Protein AF-A0AAJ1U3G2-F1 (afdb_monomer)

Mean predicted aligned error: 5.04 Å

Nearest PDB structures (foldseek):
  3rmp-assembly1_C  TM=8.572E-01  e=1.546E-02  Yersinia pestis
  3jtz-assembly1_A  TM=8.226E-01  e=3.541E-02  Yersinia pestis
  3ju0-assembly1_A  TM=8.301E-01  e=1.466E-01  Pectobacterium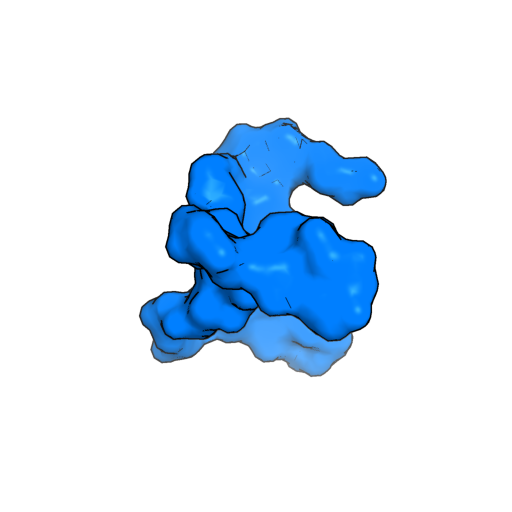 atrosepticum
  7zhw-assembly1_A  TM=3.387E-01  e=8.160E-01  Leishmania donovani
  7zhy-assembly1_B  TM=3.368E-01  e=1.034E+00  Leishmania donovani

Organism: NCBI:txid2964767

Radius of gyration: 13.25 Å; Cα contacts (8 Å, |Δi|>4): 110; chains: 1; bounding box: 28×24×35 Å

Structure (mmCIF, N/CA/C/O backbone):
data_AF-A0AAJ1U3G2-F1
#
_entry.id   AF-A0AAJ1U3G2-F1
#
loop_
_atom_site.group_PDB
_atom_site.id
_atom_site.type_symbol
_atom_site.label_atom_id
_atom_site.label_alt_id
_atom_site.label_comp_id
_atom_site.label_asym_id
_atom_site.label_entity_id
_atom_site.label_seq_id
_atom_site.pdbx_PDB_ins_code
_atom_site.Cartn_x
_atom_site.Cartn_y
_atom_site.Cartn_z
_atom_site.occupancy
_atom_site.B_iso_or_equiv
_atom_site.auth_seq_id
_atom_site.auth_comp_id
_atom_site.auth_asym_id
_atom_site.auth_atom_id
_atom_site.pdbx_PDB_model_num
ATOM 1 N N . MET A 1 1 ? 12.379 0.030 6.176 1.00 37.44 1 MET A N 1
ATOM 2 C CA . MET A 1 1 ? 12.654 1.047 5.144 1.00 37.44 1 MET A CA 1
ATOM 3 C C . MET A 1 1 ? 11.546 0.943 4.113 1.00 37.44 1 MET A C 1
ATOM 5 O O . MET A 1 1 ? 11.428 -0.102 3.497 1.00 37.44 1 MET A O 1
ATOM 9 N N . ALA A 1 2 ? 10.664 1.936 4.014 1.00 41.53 2 ALA A N 1
ATOM 10 C CA . ALA A 1 2 ? 9.760 2.044 2.874 1.00 41.53 2 ALA A CA 1
ATOM 11 C C . ALA A 1 2 ? 10.423 3.035 1.921 1.00 41.53 2 ALA A C 1
ATOM 13 O O . ALA A 1 2 ? 10.675 4.173 2.317 1.00 41.53 2 ALA A O 1
ATOM 14 N N . LEU A 1 3 ? 10.784 2.568 0.727 1.00 50.16 3 LEU A N 1
ATOM 15 C CA . LEU A 1 3 ? 11.320 3.404 -0.338 1.00 50.16 3 LEU A CA 1
ATOM 16 C C . LEU A 1 3 ? 10.224 4.410 -0.720 1.00 50.16 3 LEU A C 1
ATOM 18 O O . LEU A 1 3 ? 9.209 4.060 -1.315 1.00 50.16 3 LEU A O 1
ATOM 22 N N . SER A 1 4 ? 10.382 5.643 -0.245 1.00 54.25 4 SER A N 1
ATOM 23 C CA . SER A 1 4 ? 9.606 6.807 -0.665 1.00 54.25 4 SER A CA 1
ATOM 24 C C . SER A 1 4 ? 10.135 7.226 -2.033 1.00 54.25 4 SER A C 1
ATOM 26 O O . SER A 1 4 ? 11.327 7.471 -2.156 1.00 54.25 4 SER A O 1
ATOM 28 N N . GLY A 1 5 ? 9.364 7.350 -3.099 1.00 70.69 5 GLY A N 1
ATOM 29 C CA . GLY A 1 5 ? 7.938 7.177 -3.306 1.00 70.69 5 GLY A CA 1
ATOM 30 C C . GLY A 1 5 ? 7.708 7.540 -4.771 1.00 70.69 5 GLY A C 1
ATOM 31 O O . GLY A 1 5 ? 8.299 8.502 -5.258 1.00 70.69 5 GLY A O 1
ATOM 32 N N . LYS A 1 6 ? 6.876 6.751 -5.445 1.00 81.50 6 LYS A N 1
ATOM 33 C CA . LYS A 1 6 ? 6.622 6.748 -6.890 1.00 81.50 6 LYS A CA 1
ATOM 34 C C . LYS A 1 6 ? 7.576 5.856 -7.686 1.00 81.50 6 LYS A C 1
ATOM 36 O O . LYS A 1 6 ? 8.734 6.180 -7.942 1.00 81.50 6 LYS A O 1
ATOM 41 N N . LEU A 1 7 ? 7.035 4.727 -8.114 1.00 88.06 7 LEU A N 1
ATOM 42 C CA . LEU A 1 7 ? 7.641 3.809 -9.055 1.00 88.06 7 LEU A CA 1
ATOM 43 C C . LEU A 1 7 ? 7.638 4.442 -10.453 1.00 88.06 7 LEU A C 1
ATOM 45 O O . LEU A 1 7 ? 6.672 5.066 -10.900 1.00 88.06 7 LEU A O 1
ATOM 49 N N . THR A 1 8 ? 8.744 4.269 -11.169 1.00 88.38 8 THR A N 1
ATOM 50 C CA . THR A 1 8 ? 8.795 4.462 -12.623 1.00 88.38 8 THR A CA 1
ATOM 5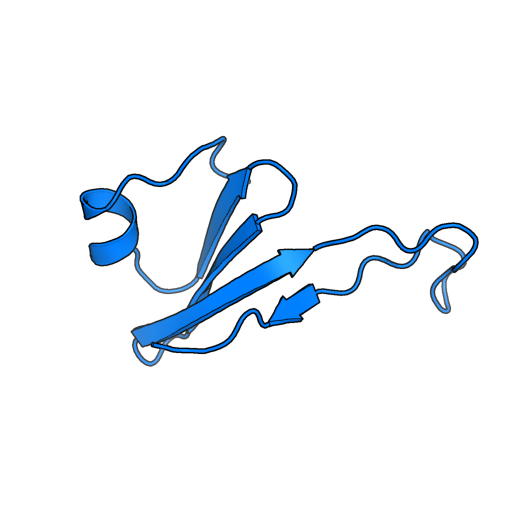1 C C . THR A 1 8 ? 8.626 3.108 -13.302 1.00 88.38 8 THR A C 1
ATOM 53 O O . THR A 1 8 ? 8.836 2.073 -12.671 1.00 88.38 8 THR A O 1
ATOM 56 N N . LYS A 1 9 ? 8.278 3.090 -14.595 1.00 85.56 9 LYS A N 1
ATOM 57 C CA . LYS A 1 9 ? 8.140 1.838 -15.357 1.00 85.56 9 LYS A CA 1
ATOM 58 C C . LYS A 1 9 ? 9.406 0.976 -15.258 1.00 85.56 9 LYS A C 1
ATOM 60 O O . LYS A 1 9 ? 9.324 -0.185 -14.883 1.00 85.56 9 LYS A O 1
ATOM 65 N N . THR A 1 10 ? 10.568 1.577 -15.505 1.00 87.69 10 THR A N 1
ATOM 66 C CA . THR A 1 10 ? 11.859 0.882 -15.444 1.00 87.69 10 THR A CA 1
ATOM 67 C C . THR A 1 10 ? 12.150 0.336 -14.052 1.00 87.69 10 THR A C 1
ATOM 69 O O . THR A 1 10 ? 12.640 -0.782 -13.928 1.00 87.69 10 THR A O 1
ATOM 72 N N . LEU A 1 11 ? 11.839 1.091 -12.992 1.00 85.38 11 LEU A N 1
ATOM 73 C CA . LEU A 1 11 ? 12.033 0.593 -11.633 1.00 85.38 11 LEU A CA 1
ATOM 74 C C . LEU A 1 11 ? 11.095 -0.589 -11.376 1.00 85.38 11 LEU A C 1
ATOM 76 O O . LEU A 1 11 ? 11.554 -1.663 -11.010 1.00 85.38 11 LEU A O 1
ATOM 80 N N . ALA A 1 12 ? 9.805 -0.420 -11.674 1.00 86.31 12 ALA A N 1
ATOM 81 C CA . ALA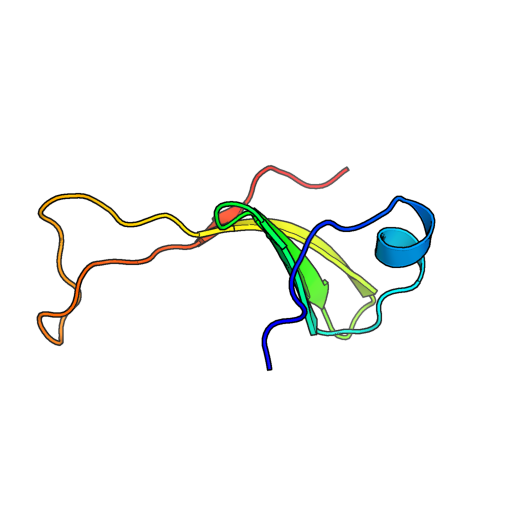 A 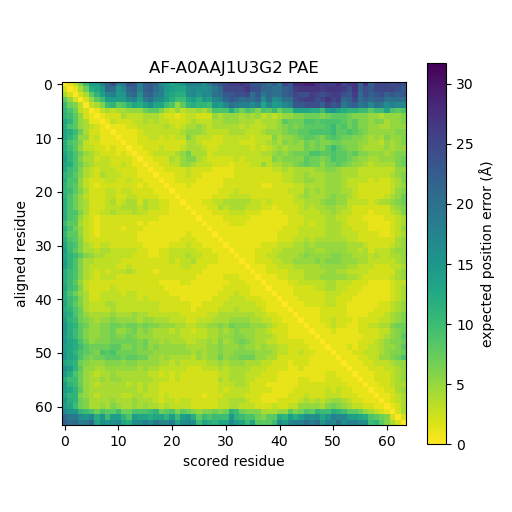1 12 ? 8.786 -1.449 -11.515 1.00 86.31 12 ALA A CA 1
ATOM 82 C C . ALA A 1 12 ? 9.103 -2.741 -12.277 1.00 86.31 12 ALA A C 1
ATOM 84 O O . ALA A 1 12 ? 8.709 -3.802 -11.814 1.00 86.31 12 ALA A O 1
ATOM 85 N N . GLU A 1 13 ? 9.815 -2.675 -13.404 1.00 87.38 13 GLU A N 1
ATOM 86 C CA . GLU A 1 13 ? 10.239 -3.844 -14.180 1.00 87.38 13 GLU A CA 1
ATOM 87 C C . GLU A 1 13 ? 11.427 -4.586 -13.550 1.00 87.38 13 GLU A C 1
ATOM 89 O O . GLU A 1 13 ? 11.450 -5.816 -13.589 1.00 87.38 13 GLU A O 1
ATOM 94 N N . ASN A 1 14 ? 12.346 -3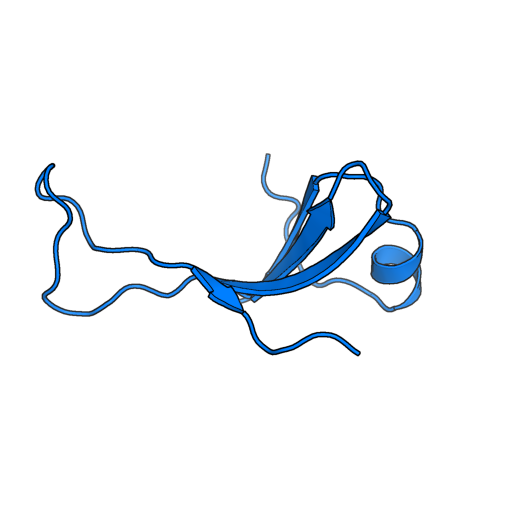.873 -12.894 1.00 89.25 14 ASN A N 1
ATOM 95 C CA . ASN A 1 14 ? 13.613 -4.417 -12.390 1.00 89.25 14 ASN A CA 1
ATOM 96 C C . ASN A 1 14 ? 13.628 -4.722 -10.880 1.00 89.25 14 ASN A C 1
ATOM 98 O O . ASN A 1 14 ? 14.654 -5.137 -10.344 1.00 89.25 14 ASN A O 1
ATOM 102 N N . LEU A 1 15 ? 12.509 -4.522 -10.177 1.00 89.50 15 LEU A N 1
ATOM 103 C CA . LEU A 1 15 ? 12.400 -4.854 -8.754 1.00 89.50 15 LEU A CA 1
ATOM 104 C C . LEU A 1 15 ? 12.511 -6.363 -8.501 1.00 89.50 15 LEU A C 1
ATOM 106 O O . LEU A 1 15 ? 11.816 -7.159 -9.138 1.00 89.50 15 LEU A O 1
ATOM 110 N N . GLY A 1 16 ? 13.343 -6.721 -7.520 1.00 92.06 16 GLY A N 1
ATOM 111 C CA . GLY A 1 16 ? 13.400 -8.060 -6.938 1.00 92.06 16 GLY A CA 1
ATOM 112 C C . GLY A 1 16 ? 12.229 -8.339 -5.990 1.00 92.06 16 GLY A C 1
ATOM 113 O O . GLY A 1 16 ? 11.323 -7.520 -5.841 1.00 92.06 16 GLY A O 1
ATOM 114 N N . ALA A 1 17 ? 12.253 -9.505 -5.339 1.00 95.12 17 ALA A N 1
ATOM 115 C CA . ALA A 1 17 ? 11.207 -9.902 -4.400 1.00 95.12 17 ALA A CA 1
ATOM 116 C C . ALA A 1 17 ? 11.076 -8.895 -3.245 1.00 95.12 17 ALA A C 1
ATOM 118 O O . ALA A 1 17 ? 12.068 -8.522 -2.615 1.00 95.12 17 ALA A O 1
ATOM 119 N N . GLY A 1 18 ? 9.849 -8.469 -2.950 1.00 93.69 18 GLY A N 1
ATOM 120 C CA . GLY A 1 18 ? 9.614 -7.413 -1.976 1.00 93.69 18 GLY A CA 1
ATOM 121 C C . GLY A 1 18 ? 8.297 -6.674 -2.155 1.00 93.69 18 GLY A C 1
ATOM 122 O O . GLY A 1 18 ? 7.390 -7.1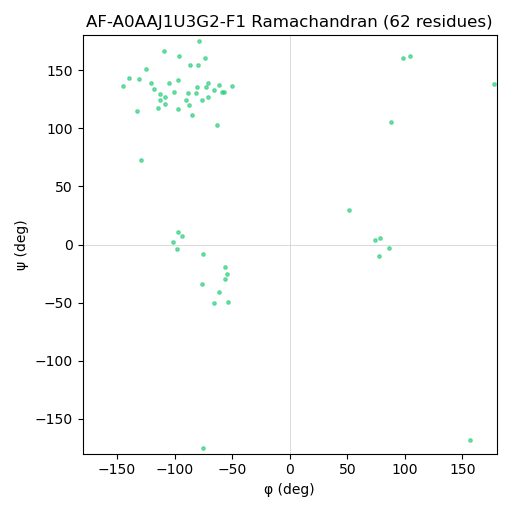04 -2.870 1.00 93.69 18 GLY A O 1
ATOM 123 N N . ARG A 1 19 ? 8.187 -5.557 -1.435 1.00 93.12 19 ARG A N 1
ATOM 124 C CA . ARG A 1 19 ? 7.048 -4.643 -1.487 1.00 93.12 19 ARG A CA 1
ATOM 125 C C . ARG A 1 19 ? 7.562 -3.220 -1.614 1.00 93.12 19 ARG A C 1
ATOM 127 O O . ARG A 1 19 ? 8.103 -2.675 -0.651 1.00 93.12 19 ARG A O 1
ATOM 134 N N . ASP A 1 20 ? 7.263 -2.605 -2.746 1.00 92.69 20 ASP A N 1
ATOM 135 C CA . ASP A 1 20 ? 7.745 -1.276 -3.098 1.00 92.69 20 ASP A CA 1
ATOM 136 C C . ASP A 1 20 ? 6.578 -0.307 -3.252 1.00 92.69 20 ASP A C 1
ATOM 138 O O . ASP A 1 20 ? 5.543 -0.634 -3.834 1.00 92.69 20 ASP A O 1
ATOM 142 N N . GLY A 1 21 ? 6.712 0.874 -2.649 1.00 93.06 21 GLY A N 1
ATOM 143 C CA . GLY A 1 21 ? 5.638 1.857 -2.560 1.00 93.06 21 GLY A CA 1
ATOM 144 C C . GLY A 1 21 ? 5.598 2.797 -3.759 1.00 93.06 21 GLY A C 1
ATOM 145 O O . GLY A 1 21 ? 6.590 3.443 -4.084 1.00 93.06 21 GLY A O 1
ATOM 146 N N . ASP A 1 22 ? 4.415 2.955 -4.345 1.00 91.56 22 ASP A N 1
ATOM 147 C CA . ASP A 1 22 ? 4.149 3.946 -5.397 1.00 91.56 22 ASP A CA 1
ATOM 148 C C . ASP A 1 22 ? 3.490 5.232 -4.849 1.00 91.56 22 ASP A C 1
ATOM 150 O O . ASP A 1 22 ? 3.310 6.218 -5.555 1.00 91.56 22 ASP A O 1
ATOM 154 N N . GLY A 1 23 ? 3.177 5.253 -3.549 1.00 91.38 23 GLY A N 1
ATOM 155 C CA . GLY A 1 23 ? 2.533 6.379 -2.863 1.00 91.38 23 GLY A CA 1
ATOM 156 C C . GLY A 1 23 ? 1.052 6.128 -2.573 1.00 91.38 23 GLY A C 1
ATOM 157 O O . GLY A 1 23 ? 0.445 5.212 -3.114 1.00 91.38 23 GLY A O 1
ATOM 158 N N . ASN A 1 24 ? 0.467 6.902 -1.652 1.00 92.44 24 ASN A N 1
ATOM 159 C CA . ASN A 1 24 ? -0.954 6.807 -1.261 1.00 92.44 24 ASN A CA 1
ATOM 160 C C . ASN A 1 24 ? -1.440 5.392 -0.883 1.00 92.44 24 ASN A C 1
ATOM 162 O O . ASN A 1 24 ? -2.604 5.048 -1.062 1.00 92.44 24 ASN A O 1
ATOM 166 N N . GLY A 1 25 ? -0.542 4.562 -0.348 1.00 92.56 25 GLY A N 1
ATOM 167 C CA . GLY A 1 25 ? -0.853 3.181 0.011 1.00 92.56 25 GLY A CA 1
ATOM 168 C C . GLY A 1 25 ? -0.885 2.204 -1.168 1.00 92.56 25 GLY A C 1
ATOM 169 O O . GLY A 1 25 ? -1.214 1.045 -0.939 1.00 92.56 25 GLY A O 1
ATOM 170 N N . LEU A 1 26 ? -0.527 2.619 -2.386 1.00 94.25 26 LEU A N 1
ATOM 171 C CA . LEU A 1 26 ? -0.306 1.734 -3.529 1.00 94.25 26 LEU A CA 1
ATOM 172 C C . LEU A 1 26 ? 1.087 1.100 -3.453 1.00 94.25 26 LEU A C 1
ATOM 174 O O . LEU A 1 26 ? 2.079 1.772 -3.157 1.00 94.25 26 LEU A O 1
ATOM 178 N N . TYR A 1 27 ? 1.151 -0.201 -3.724 1.00 93.56 27 TYR A N 1
ATOM 179 C CA . TYR A 1 27 ? 2.379 -0.981 -3.714 1.00 93.56 27 TYR A CA 1
ATOM 180 C C . TYR A 1 27 ? 2.421 -1.978 -4.866 1.00 93.56 27 TYR A C 1
ATOM 182 O O . TYR A 1 27 ? 1.417 -2.637 -5.153 1.00 93.56 27 TYR A O 1
ATOM 190 N N . LEU A 1 28 ? 3.613 -2.166 -5.428 1.00 93.94 28 LEU A N 1
ATOM 191 C CA . LEU A 1 28 ? 3.946 -3.356 -6.199 1.00 93.94 28 LEU A CA 1
ATOM 192 C C . LEU A 1 28 ? 4.524 -4.402 -5.242 1.00 93.94 28 LEU A C 1
ATOM 194 O O . LEU A 1 28 ? 5.472 -4.122 -4.510 1.00 93.94 28 LEU A O 1
ATOM 198 N N . VAL A 1 29 ? 3.936 -5.594 -5.225 1.00 93.75 29 VAL A N 1
ATOM 199 C CA . VAL A 1 29 ? 4.466 -6.748 -4.493 1.00 93.75 29 VAL A CA 1
ATOM 200 C C . VAL A 1 29 ? 5.013 -7.741 -5.507 1.00 93.75 29 VAL A C 1
ATOM 202 O O . VAL A 1 29 ? 4.298 -8.127 -6.435 1.00 93.75 29 VAL A O 1
ATOM 205 N N . VAL A 1 30 ? 6.267 -8.141 -5.318 1.00 93.88 30 VAL A N 1
ATOM 206 C CA . VAL A 1 30 ? 6.959 -9.154 -6.117 1.00 93.88 30 VAL A CA 1
ATOM 207 C C . VAL A 1 30 ? 7.243 -10.348 -5.212 1.00 93.88 30 VAL A C 1
ATOM 209 O O . VAL A 1 30 ? 7.939 -10.223 -4.204 1.00 93.88 30 VAL A O 1
ATOM 212 N N . ASP A 1 31 ? 6.673 -11.502 -5.540 1.00 92.12 31 ASP A N 1
ATOM 213 C CA . ASP A 1 31 ? 6.932 -12.751 -4.826 1.00 92.12 31 ASP A CA 1
ATOM 214 C C . ASP A 1 31 ? 8.326 -13.306 -5.160 1.00 92.12 31 ASP A C 1
ATOM 216 O O . ASP A 1 31 ? 8.876 -12.988 -6.216 1.00 92.12 31 ASP A O 1
ATOM 220 N N . PRO A 1 32 ? 8.895 -14.198 -4.325 1.00 95.25 32 PRO A N 1
ATOM 221 C CA . PRO A 1 32 ? 10.162 -14.870 -4.629 1.00 95.25 32 PRO A CA 1
ATOM 222 C C . PRO A 1 32 ? 10.186 -15.603 -5.979 1.00 95.25 32 PRO A C 1
ATOM 224 O O . PRO A 1 32 ? 11.251 -15.771 -6.562 1.00 95.25 32 PRO A O 1
ATOM 227 N N . SER A 1 33 ? 9.023 -16.015 -6.496 1.00 94.50 33 SER A N 1
ATOM 228 C CA . SER A 1 33 ? 8.877 -16.622 -7.826 1.00 94.50 33 SER A CA 1
ATOM 229 C C . SER A 1 33 ? 8.966 -15.626 -8.989 1.00 94.50 33 SER A C 1
ATOM 231 O O . SER A 1 33 ? 8.954 -16.039 -10.144 1.00 94.50 33 SER A O 1
ATOM 233 N N . GLY A 1 34 ? 8.989 -14.321 -8.710 1.00 91.00 34 GLY A N 1
ATOM 234 C CA . GLY A 1 34 ? 8.884 -13.256 -9.707 1.00 91.00 34 GLY A CA 1
ATOM 235 C C . GLY A 1 34 ? 7.446 -12.875 -10.069 1.00 91.00 34 GLY A C 1
ATOM 236 O O . GLY A 1 34 ? 7.251 -11.929 -10.830 1.00 91.00 34 GLY A O 1
ATOM 237 N N . ALA A 1 35 ? 6.429 -13.553 -9.518 1.00 92.50 35 ALA A N 1
ATOM 238 C CA . ALA A 1 35 ? 5.037 -13.152 -9.710 1.00 92.50 35 ALA A CA 1
ATOM 239 C C . ALA A 1 35 ? 4.798 -11.747 -9.138 1.00 92.50 35 A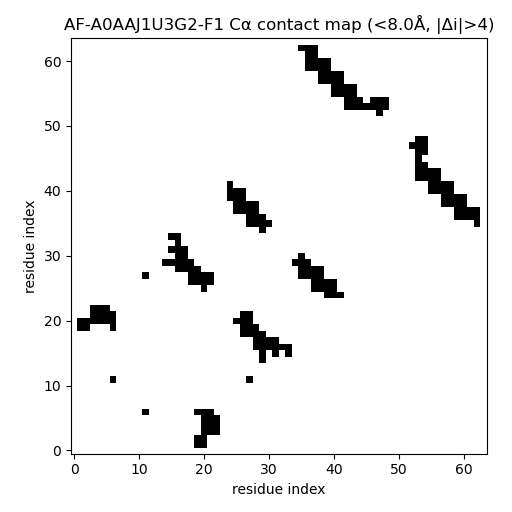LA A C 1
ATOM 241 O O . ALA A 1 35 ? 5.275 -11.415 -8.052 1.00 92.50 35 ALA A O 1
ATOM 242 N N . ARG A 1 36 ? 4.054 -10.915 -9.873 1.00 92.88 36 ARG A N 1
ATOM 243 C CA . ARG A 1 36 ? 3.846 -9.503 -9.533 1.00 92.88 36 ARG A CA 1
ATOM 244 C C . ARG A 1 36 ? 2.374 -9.199 -9.339 1.00 92.88 36 ARG A C 1
ATOM 246 O O . ARG A 1 36 ? 1.531 -9.644 -10.114 1.00 92.88 36 ARG A O 1
ATOM 253 N N . ARG A 1 37 ? 2.067 -8.390 -8.328 1.00 93.88 37 ARG A N 1
ATOM 254 C CA . ARG A 1 37 ? 0.703 -7.935 -8.044 1.00 93.88 37 ARG A CA 1
ATOM 255 C C . ARG A 1 37 ? 0.687 -6.514 -7.515 1.00 93.88 37 ARG A C 1
ATOM 257 O O . ARG A 1 37 ? 1.458 -6.154 -6.625 1.00 93.88 37 ARG A O 1
ATOM 264 N N . 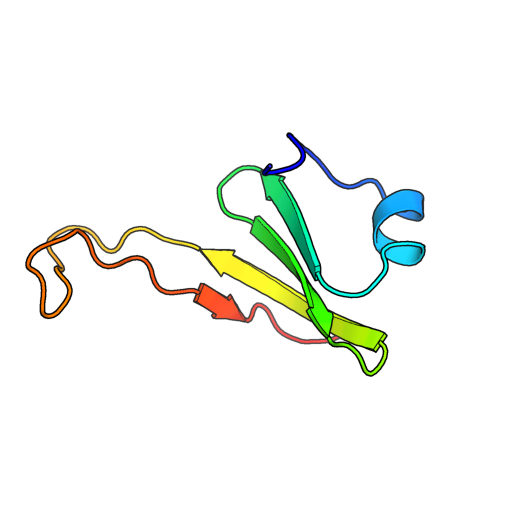TRP A 1 38 ? -0.245 -5.727 -8.033 1.00 94.44 38 TRP A N 1
ATOM 265 C CA . TRP A 1 38 ? -0.559 -4.423 -7.472 1.00 94.44 38 TRP A CA 1
ATOM 266 C C . TRP A 1 38 ? -1.496 -4.586 -6.284 1.00 94.44 38 TRP A C 1
ATOM 268 O O . TRP A 1 38 ? -2.517 -5.274 -6.373 1.00 94.44 38 TRP A O 1
ATOM 278 N N . THR A 1 39 ? -1.148 -3.947 -5.169 1.00 95.31 39 THR A N 1
ATOM 279 C CA . THR A 1 39 ? -1.967 -3.940 -3.955 1.00 95.31 39 THR A CA 1
ATOM 280 C C . THR A 1 39 ? -2.142 -2.531 -3.417 1.00 95.31 39 THR A C 1
ATOM 282 O O . THR A 1 39 ? -1.204 -1.735 -3.433 1.00 95.31 39 THR A O 1
ATOM 285 N N . VAL A 1 40 ? -3.327 -2.230 -2.893 1.00 95.81 40 VAL A N 1
ATOM 286 C CA . VAL A 1 40 ? -3.583 -0.990 -2.155 1.00 95.81 40 VAL A CA 1
ATOM 287 C C . VAL A 1 40 ? -3.854 -1.321 -0.700 1.00 95.81 40 VAL A C 1
ATOM 289 O O . VAL A 1 40 ? -4.757 -2.094 -0.380 1.00 95.81 40 VAL A O 1
ATOM 292 N N . ARG A 1 41 ? -3.076 -0.703 0.186 1.00 95.50 41 ARG A N 1
ATOM 293 C CA . ARG A 1 41 ? -3.322 -0.696 1.622 1.00 95.50 41 ARG A CA 1
ATOM 294 C C . ARG A 1 41 ? -4.231 0.463 1.970 1.00 95.50 41 ARG A C 1
ATOM 296 O O . ARG A 1 41 ? -3.843 1.619 1.817 1.00 95.50 41 ARG A O 1
ATOM 303 N N . VAL A 1 42 ? -5.390 0.157 2.533 1.00 95.56 42 VAL A N 1
ATOM 304 C CA . VAL A 1 42 ? -6.326 1.181 3.010 1.00 95.56 42 VAL A CA 1
ATOM 305 C C . VAL A 1 42 ? -6.379 1.205 4.530 1.00 95.56 42 VAL A C 1
ATOM 307 O O . VAL A 1 42 ? -5.905 0.293 5.200 1.00 95.56 42 VAL A O 1
ATOM 310 N N . VAL A 1 43 ? -6.974 2.253 5.091 1.00 96.69 43 VAL A N 1
ATOM 311 C CA . VAL A 1 43 ? -7.448 2.258 6.477 1.00 96.69 43 VAL A CA 1
ATOM 312 C C . VAL A 1 43 ? -8.964 2.209 6.426 1.00 96.69 43 VAL A C 1
ATOM 314 O O . VAL A 1 43 ? -9.581 3.106 5.855 1.00 96.69 43 VAL A O 1
ATOM 317 N N . VAL A 1 44 ? -9.576 1.189 7.025 1.00 96.25 44 VAL A N 1
ATOM 318 C CA . VAL A 1 44 ? -11.040 1.100 7.058 1.00 96.25 44 VAL A CA 1
ATOM 319 C C . VAL A 1 44 ? -11.555 1.918 8.238 1.00 96.25 44 VAL A C 1
ATOM 321 O O . VAL A 1 44 ? -11.321 1.581 9.401 1.00 96.25 44 VAL A O 1
ATOM 324 N N . LYS A 1 45 ? -12.230 3.032 7.939 1.00 96.62 45 LYS A N 1
ATOM 325 C CA . LYS A 1 45 ? -12.751 3.955 8.954 1.00 96.62 45 LYS A CA 1
ATOM 326 C C . LYS A 1 45 ? -13.682 3.216 9.920 1.00 96.62 45 LYS A C 1
ATOM 328 O O . LYS A 1 45 ? -14.569 2.483 9.501 1.00 96.62 45 LYS A O 1
ATOM 333 N N . GLY A 1 46 ? -13.462 3.415 11.219 1.00 97.31 46 GLY A N 1
ATOM 334 C CA . GLY A 1 46 ? -14.269 2.809 12.283 1.00 97.31 46 GLY A CA 1
ATOM 335 C C . GLY A 1 46 ? -13.973 1.333 12.569 1.00 97.31 46 GLY A C 1
ATOM 336 O O . GLY A 1 46 ? -14.422 0.830 13.593 1.00 97.31 46 GLY A O 1
ATOM 337 N N . GLN A 1 47 ? -13.180 0.646 11.739 1.00 98.00 47 GLN A N 1
ATOM 338 C CA . GLN A 1 47 ? -12.845 -0.759 11.961 1.00 98.00 47 GLN A CA 1
ATOM 339 C C . GLN A 1 47 ? -11.494 -0.930 12.656 1.00 98.00 47 GLN A C 1
ATOM 341 O O . GLN A 1 47 ? -10.513 -0.229 12.382 1.00 98.00 47 GLN A O 1
ATOM 346 N N . LYS A 1 48 ? -11.439 -1.907 13.563 1.00 97.88 48 LYS A N 1
ATOM 347 C CA . LYS A 1 48 ? -10.249 -2.270 14.334 1.00 97.88 48 LYS A CA 1
ATOM 348 C C . LYS A 1 48 ? -9.934 -3.752 14.150 1.00 97.88 48 LYS A C 1
ATOM 350 O O . LYS A 1 48 ? -10.824 -4.564 13.927 1.00 97.88 48 LYS A O 1
ATOM 355 N N . ASN A 1 49 ? -8.658 -4.109 14.249 1.00 96.50 49 ASN A N 1
ATOM 356 C CA . ASN A 1 49 ? -8.232 -5.504 14.303 1.00 96.50 49 ASN A CA 1
ATOM 357 C C . ASN A 1 49 ? -8.435 -6.096 15.712 1.00 96.50 49 ASN A C 1
ATOM 359 O O . ASN A 1 49 ? -8.754 -5.379 16.660 1.00 96.50 49 ASN A O 1
ATOM 363 N N . LYS A 1 50 ? -8.170 -7.400 15.876 1.00 97.00 50 LYS A N 1
ATOM 364 C CA . LYS A 1 50 ? -8.271 -8.108 17.170 1.00 97.00 50 LYS A CA 1
ATOM 365 C C . LYS A 1 50 ? -7.429 -7.489 18.302 1.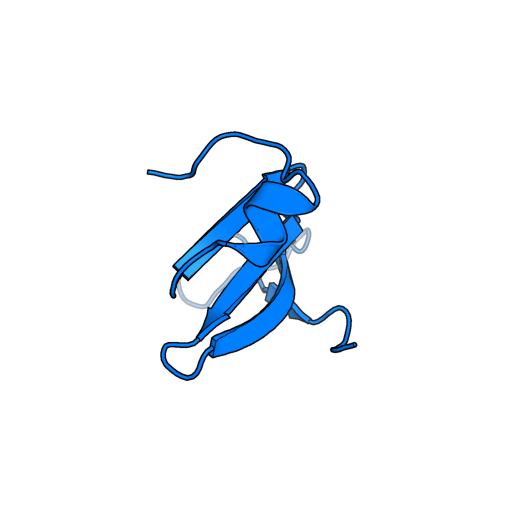00 97.00 50 LYS A C 1
ATOM 367 O O . LYS A 1 50 ? -7.693 -7.749 19.464 1.00 97.00 50 LYS A O 1
ATOM 372 N N . LYS A 1 51 ? -6.421 -6.673 17.971 1.00 97.12 51 LYS A N 1
ATOM 373 C CA . LYS A 1 51 ? -5.547 -5.964 18.923 1.00 97.12 51 LYS A CA 1
ATOM 374 C C . LYS A 1 51 ? -5.998 -4.513 19.176 1.00 97.12 51 LYS A C 1
ATOM 376 O O . LYS A 1 51 ? -5.225 -3.725 19.711 1.00 97.12 51 LYS A O 1
ATOM 381 N N . GLY A 1 52 ? -7.189 -4.119 18.716 1.00 97.06 52 GLY A N 1
ATOM 382 C CA . GLY A 1 52 ? -7.750 -2.776 18.902 1.00 97.06 52 GLY A CA 1
ATOM 383 C C . GLY A 1 52 ? -7.129 -1.667 18.040 1.00 97.06 52 GLY A C 1
ATOM 384 O O . GLY A 1 52 ? -7.512 -0.506 18.181 1.00 97.06 52 GLY A O 1
ATOM 385 N N . ARG A 1 53 ? -6.196 -1.985 17.132 1.00 97.00 53 ARG A N 1
ATOM 386 C CA . ARG A 1 53 ? -5.571 -1.004 16.220 1.00 97.00 53 ARG A CA 1
ATOM 387 C C . ARG A 1 53 ? -6.419 -0.822 14.955 1.00 97.00 53 ARG A C 1
ATOM 389 O O . ARG A 1 53 ? -7.109 -1.773 14.590 1.00 97.00 53 ARG A O 1
ATOM 396 N N . PRO A 1 54 ? -6.346 0.328 14.250 1.00 97.62 54 PRO A N 1
ATOM 397 C CA . PRO A 1 54 ? -7.071 0.527 12.994 1.00 97.62 54 PRO A CA 1
ATOM 398 C C . PRO A 1 54 ? -6.843 -0.621 12.007 1.00 97.62 54 PRO A C 1
ATOM 400 O O . PRO A 1 54 ? -5.705 -1.076 11.844 1.00 97.62 54 PRO A O 1
ATOM 403 N N . LEU A 1 55 ? -7.909 -1.086 11.357 1.00 97.81 55 LEU A N 1
ATOM 404 C CA . LEU A 1 55 ? -7.819 -2.140 10.352 1.00 97.81 55 LEU A CA 1
ATOM 405 C C . LEU A 1 55 ? -7.141 -1.595 9.087 1.00 97.81 55 LEU A C 1
ATOM 407 O O . LEU A 1 55 ? -7.562 -0.573 8.542 1.00 97.81 55 LEU A O 1
ATOM 411 N N . ARG A 1 56 ? -6.084 -2.283 8.634 1.00 96.00 56 ARG A N 1
ATOM 412 C CA . ARG A 1 56 ? -5.280 -1.899 7.463 1.00 96.00 56 ARG A CA 1
ATOM 413 C C . ARG A 1 56 ? -5.120 -3.062 6.479 1.00 96.00 56 ARG A C 1
ATOM 415 O O . ARG A 1 56 ? -4.052 -3.676 6.464 1.00 96.00 56 ARG A O 1
ATOM 422 N N . PRO A 1 57 ? -6.180 -3.433 5.743 1.00 95.62 57 PRO A N 1
ATOM 423 C CA . PRO A 1 57 ? -6.133 -4.548 4.812 1.00 95.62 57 PRO A CA 1
ATOM 424 C C . PRO A 1 57 ? -5.457 -4.135 3.499 1.00 95.62 57 PRO A C 1
ATOM 426 O O . PRO A 1 57 ? -5.464 -2.958 3.127 1.00 95.62 57 PRO A O 1
ATOM 429 N N . ASP A 1 58 ? -4.890 -5.124 2.811 1.00 95.31 58 ASP A N 1
ATOM 430 C CA . ASP A 1 58 ? -4.370 -4.987 1.453 1.00 95.31 58 ASP A CA 1
ATOM 431 C C . ASP A 1 58 ? -5.395 -5.573 0.467 1.00 95.31 58 ASP A C 1
ATOM 433 O O . ASP A 1 58 ? -5.869 -6.693 0.662 1.00 95.31 58 ASP A O 1
ATOM 437 N N . PHE A 1 59 ? -5.721 -4.832 -0.592 1.00 95.38 59 PHE A N 1
ATOM 438 C CA . PHE A 1 59 ? -6.592 -5.281 -1.682 1.00 95.38 59 PHE A CA 1
ATOM 439 C C . PHE A 1 59 ? -5.793 -5.420 -2.974 1.00 95.38 59 PHE A C 1
ATOM 441 O O . PHE A 1 59 ? -5.079 -4.491 -3.352 1.00 95.38 59 PHE A O 1
ATOM 448 N N . GLY A 1 60 ? -5.912 -6.564 -3.651 1.00 94.06 60 GLY A N 1
ATOM 449 C CA . GLY A 1 60 ? -5.331 -6.757 -4.979 1.00 94.06 60 GLY A CA 1
ATOM 450 C C . GLY A 1 60 ? -6.117 -5.986 -6.037 1.00 94.06 60 GLY A C 1
ATOM 451 O O . GLY A 1 60 ? -7.343 -6.032 -6.038 1.00 94.06 60 GLY A O 1
ATOM 452 N N . LEU A 1 61 ? -5.417 -5.300 -6.941 1.00 92.38 61 LEU A N 1
ATOM 453 C CA . LEU A 1 61 ? -6.034 -4.555 -8.049 1.00 92.38 61 LEU A CA 1
ATOM 454 C C . LEU A 1 61 ? -6.141 -5.372 -9.352 1.00 92.38 61 LEU A C 1
ATOM 456 O O . LEU A 1 61 ? -6.499 -4.829 -10.394 1.00 92.38 61 LEU A O 1
ATOM 460 N N . GLY A 1 62 ? -5.826 -6.668 -9.290 1.00 79.12 62 GLY A N 1
ATOM 461 C CA . GLY A 1 62 ? -5.715 -7.556 -10.448 1.00 79.12 62 GLY A CA 1
ATOM 462 C C . GLY A 1 62 ? -4.269 -7.743 -10.921 1.00 79.12 62 GLY A C 1
ATOM 463 O O . GLY A 1 62 ? -3.371 -6.968 -10.582 1.00 79.12 62 GLY A O 1
ATOM 464 N N . SER A 1 63 ? -4.047 -8.817 -11.676 1.00 68.56 63 SER A N 1
ATOM 465 C CA . SER A 1 63 ? -2.796 -9.119 -12.379 1.00 68.56 63 SER A CA 1
ATOM 466 C C . SER A 1 63 ? -2.976 -8.836 -13.871 1.00 68.56 63 SER A C 1
ATOM 468 O O . SER A 1 63 ? -4.034 -9.135 -14.424 1.00 68.56 63 SER A O 1
ATOM 470 N N . ARG A 1 64 ? -1.957 -8.251 -14.503 1.00 58.09 64 ARG A N 1
ATOM 471 C CA . ARG A 1 64 ? -1.831 -8.176 -15.963 1.00 58.09 64 ARG A CA 1
ATOM 472 C C . ARG A 1 64 ? -0.901 -9.274 -16.446 1.00 58.09 64 ARG A C 1
ATOM 474 O O . ARG A 1 64 ? 0.024 -9.599 -15.669 1.00 58.09 64 ARG A O 1
#

pLDDT: mean 88.85, std 13.23, range [37.44, 98.0]

Solvent-accessible surface area (backbone atoms only — not comparable to full-atom values): 3939 Å² total; per-residue (Å²): 137,80,62,84,64,54,67,47,73,72,53,67,70,69,61,66,64,46,77,45,38,46,46,95,44,31,27,47,36,26,41,89,87,66,54,65,39,40,32,37,48,48,73,49,84,96,40,56,42,100,85,71,44,76,27,65,56,74,43,76,78,60,72,132

Sequence (64 aa):
MALSGKLTKTLAENLGAGRDGDGNGLYLVVDPSGARRWTVRVVVKGQKNKKGRPLRPDFGLGSR

Foldseek 3Di:
DAPDEADDPVRLVPDAADWHHHDPQWIWGAHNVRAIWIKGWDFDPPDADPVRHTDTDIDTPDDD

InterPro domains:
  IPR038488 Integrase, DNA-binding domain superfamily [G3DSA:3.30.160.390] (1-63)

Secondary structure (DSSP, 8-state):
----S---HHHHHH--SEEEEEETTEEEEE-TTS-EEEEEE---TT-B-TTSSBP--EEE----